Protein AF-A0A842TGL6-F1 (afdb_monomer_lite)

pLDDT: mean 84.1, std 11.17, range [38.12, 94.31]

Radius of gyration: 15.85 Å; chains: 1; bounding box: 35×36×39 Å

Structure (mmCIF, N/CA/C/O backbone):
data_AF-A0A842TGL6-F1
#
_entry.id   AF-A0A842TGL6-F1
#
loop_
_atom_site.group_PDB
_atom_site.id
_atom_site.type_symbol
_atom_site.label_atom_id
_atom_site.label_alt_id
_atom_site.label_comp_id
_atom_site.label_asym_id
_atom_site.label_entity_id
_atom_site.label_seq_id
_atom_site.pdbx_PDB_ins_code
_atom_site.Cartn_x
_atom_site.Cartn_y
_atom_site.Cartn_z
_atom_site.occupancy
_atom_site.B_iso_or_equiv
_atom_site.auth_seq_id
_atom_site.auth_comp_id
_atom_site.auth_asym_id
_atom_site.auth_atom_id
_atom_site.pdbx_PDB_model_num
ATOM 1 N N . MET A 1 1 ? 8.049 -19.755 -12.951 1.00 57.28 1 MET A N 1
ATOM 2 C CA . MET A 1 1 ? 9.283 -19.523 -12.174 1.00 57.28 1 MET A CA 1
ATOM 3 C C . MET A 1 1 ? 9.452 -18.020 -12.093 1.00 57.28 1 MET A C 1
ATOM 5 O O . MET A 1 1 ? 9.321 -17.385 -13.132 1.00 57.28 1 MET A O 1
ATOM 9 N N . VAL A 1 2 ? 9.606 -17.459 -10.895 1.00 66.69 2 VAL A N 1
ATOM 10 C CA . VAL A 1 2 ? 9.743 -16.008 -10.715 1.00 66.69 2 VAL A CA 1
ATOM 11 C C . VAL A 1 2 ? 11.128 -15.586 -11.211 1.00 66.69 2 VAL A C 1
ATOM 13 O O . VAL A 1 2 ? 12.135 -16.097 -10.726 1.00 66.69 2 VAL A O 1
ATOM 16 N N . ASP A 1 3 ? 11.199 -14.687 -12.194 1.00 82.44 3 ASP A N 1
ATOM 17 C CA . ASP A 1 3 ? 12.479 -14.128 -12.643 1.00 82.44 3 ASP A CA 1
ATOM 18 C C . ASP A 1 3 ? 12.913 -12.999 -11.699 1.00 82.44 3 ASP A C 1
ATOM 20 O O . ASP A 1 3 ? 12.610 -11.826 -11.905 1.00 82.44 3 ASP A O 1
ATOM 24 N N . ILE A 1 4 ? 13.628 -13.368 -10.635 1.00 83.38 4 ILE A N 1
ATOM 25 C CA . ILE A 1 4 ? 14.117 -12.437 -9.605 1.00 83.38 4 ILE A CA 1
ATOM 26 C C . ILE A 1 4 ? 15.024 -11.346 -10.200 1.00 83.38 4 ILE A C 1
ATOM 28 O O . ILE A 1 4 ? 15.023 -10.210 -9.720 1.00 83.38 4 ILE A O 1
ATOM 32 N N . LYS A 1 5 ? 15.803 -11.664 -11.246 1.00 84.12 5 LYS A N 1
ATOM 33 C CA . LYS A 1 5 ? 16.693 -10.680 -11.883 1.00 84.12 5 LYS A CA 1
ATOM 34 C C . LYS A 1 5 ? 15.879 -9.616 -12.606 1.00 84.12 5 LYS A C 1
ATOM 36 O O . LYS A 1 5 ? 16.202 -8.436 -12.488 1.00 84.12 5 LYS A O 1
ATOM 41 N N . LYS A 1 6 ? 14.818 -10.033 -13.300 1.00 87.06 6 LYS A N 1
ATOM 42 C CA . LYS A 1 6 ? 13.857 -9.121 -13.921 1.00 87.06 6 LYS A CA 1
ATOM 43 C C . LYS A 1 6 ? 13.159 -8.247 -12.871 1.00 87.06 6 LYS A C 1
ATOM 45 O O . LYS A 1 6 ? 13.206 -7.032 -13.002 1.00 87.06 6 LYS A O 1
ATOM 50 N N . GLN A 1 7 ? 12.668 -8.832 -11.768 1.00 86.31 7 GLN A N 1
ATOM 51 C CA . GLN A 1 7 ? 12.003 -8.077 -10.683 1.00 86.31 7 GLN A CA 1
ATOM 52 C C . GLN A 1 7 ? 12.863 -6.953 -10.138 1.00 86.31 7 GLN A C 1
ATOM 54 O O . GLN A 1 7 ? 12.392 -5.836 -9.942 1.00 86.31 7 GLN A O 1
ATOM 59 N N . LYS A 1 8 ? 14.135 -7.260 -9.885 1.00 88.50 8 LYS A N 1
ATOM 60 C CA . LYS A 1 8 ? 15.071 -6.271 -9.375 1.00 88.50 8 LYS A CA 1
ATOM 61 C C . LYS A 1 8 ? 15.278 -5.135 -10.374 1.00 88.50 8 LYS A C 1
ATOM 63 O O . LYS A 1 8 ? 15.197 -3.982 -9.973 1.00 88.50 8 LYS A O 1
ATOM 68 N N . LYS A 1 9 ? 15.493 -5.464 -11.651 1.00 88.81 9 LYS A N 1
ATOM 69 C CA . LYS A 1 9 ? 15.682 -4.477 -12.720 1.00 88.81 9 LYS A CA 1
ATOM 70 C C . LYS A 1 9 ? 14.462 -3.566 -12.883 1.00 88.81 9 LYS A C 1
ATOM 72 O O . LYS A 1 9 ? 14.619 -2.360 -13.008 1.00 88.81 9 LYS A O 1
ATOM 77 N N . ASP A 1 10 ? 13.257 -4.121 -12.844 1.00 88.06 10 ASP A N 1
ATOM 78 C CA . ASP A 1 10 ? 12.035 -3.328 -12.999 1.00 88.06 10 ASP A CA 1
ATOM 79 C C . ASP A 1 10 ? 11.827 -2.384 -11.798 1.00 88.06 10 ASP A C 1
ATOM 81 O O . ASP A 1 10 ? 11.492 -1.209 -11.953 1.00 88.06 10 ASP A O 1
ATOM 85 N N . LEU A 1 11 ? 12.132 -2.853 -10.584 1.00 90.81 11 LEU A N 1
ATOM 86 C CA . LEU A 1 11 ? 12.087 -2.032 -9.372 1.00 90.81 11 LEU A CA 1
ATOM 87 C C . LEU A 1 11 ? 13.191 -0.950 -9.315 1.00 90.81 11 LEU A C 1
ATOM 89 O O . LEU A 1 11 ? 13.018 0.041 -8.606 1.00 90.81 11 LEU A O 1
ATOM 93 N N . GLU A 1 12 ? 14.288 -1.063 -10.074 1.00 90.81 12 GLU A N 1
ATOM 94 C CA . GLU A 1 12 ? 15.299 0.008 -10.186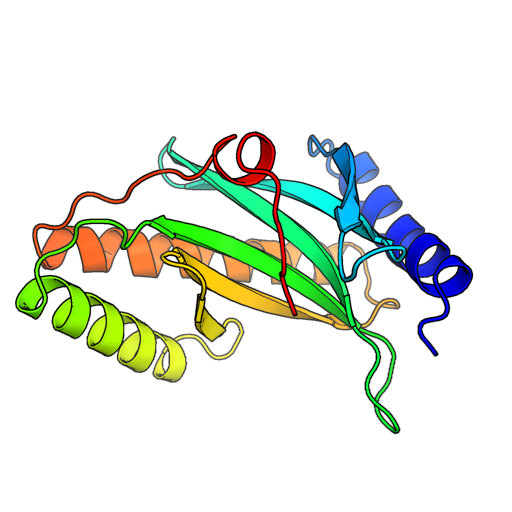 1.00 90.81 12 GLU A CA 1
ATOM 95 C C . GLU A 1 12 ? 14.718 1.291 -10.819 1.00 90.81 12 GLU A C 1
ATOM 97 O O . GLU A 1 12 ? 15.149 2.398 -10.476 1.00 90.81 12 GLU A O 1
ATOM 102 N N . ASN A 1 13 ? 13.690 1.181 -11.673 1.00 86.00 13 ASN A N 1
ATOM 103 C CA . ASN A 1 13 ? 12.971 2.348 -12.200 1.00 86.00 13 ASN A CA 1
ATOM 104 C C . ASN A 1 13 ? 12.222 3.086 -11.083 1.00 86.00 13 ASN A C 1
ATOM 106 O O . ASN A 1 13 ? 12.337 4.307 -10.956 1.00 86.00 13 ASN A O 1
ATOM 110 N N . VAL A 1 14 ? 11.523 2.339 -10.223 1.00 88.38 14 VAL A N 1
ATOM 111 C CA . VAL A 1 14 ? 10.836 2.885 -9.043 1.00 88.38 14 VAL A CA 1
ATOM 112 C C . VAL A 1 14 ? 11.841 3.533 -8.090 1.00 88.38 14 VAL A C 1
ATOM 114 O O . VAL A 1 14 ? 11.624 4.650 -7.621 1.00 88.38 14 VAL A O 1
ATOM 117 N N . GLU A 1 15 ? 12.978 2.879 -7.839 1.00 91.00 15 GLU A N 1
ATOM 118 C CA . GLU A 1 15 ? 14.066 3.449 -7.041 1.00 91.00 15 GLU A CA 1
ATOM 119 C C . GLU A 1 15 ? 14.545 4.795 -7.609 1.00 91.00 15 GLU A C 1
ATOM 121 O O . GLU A 1 15 ? 14.746 5.751 -6.856 1.00 91.00 15 GLU A O 1
ATOM 126 N N . SER A 1 16 ? 14.728 4.887 -8.928 1.00 89.94 16 SER A N 1
ATOM 127 C CA . SER A 1 16 ? 15.148 6.122 -9.597 1.00 89.94 16 SER A CA 1
ATOM 128 C C . SER A 1 16 ? 14.160 7.266 -9.356 1.00 89.94 16 SER A C 1
ATOM 130 O O . SER A 1 16 ? 14.576 8.390 -9.058 1.00 89.94 16 SER A O 1
ATOM 132 N N . ILE A 1 17 ? 12.856 6.980 -9.408 1.00 87.31 17 ILE A N 1
ATOM 133 C CA . ILE A 1 17 ? 11.804 7.962 -9.121 1.00 87.31 17 ILE A CA 1
ATOM 134 C C . ILE A 1 17 ? 11.855 8.387 -7.647 1.00 87.31 17 ILE A C 1
ATOM 136 O O . ILE A 1 17 ? 11.922 9.580 -7.351 1.00 87.31 17 ILE A O 1
ATOM 140 N N . LEU A 1 18 ? 11.939 7.433 -6.714 1.00 87.62 18 LEU A N 1
ATOM 141 C CA . LEU A 1 18 ? 12.026 7.724 -5.277 1.00 87.62 18 LEU A CA 1
ATOM 142 C C . LEU A 1 18 ? 13.250 8.583 -4.919 1.00 87.62 18 LEU A C 1
ATOM 144 O O . LEU A 1 18 ? 13.124 9.507 -4.110 1.00 87.62 18 LEU A O 1
ATOM 148 N N . LYS A 1 19 ? 14.410 8.333 -5.549 1.00 89.31 19 LYS A N 1
ATOM 149 C CA . LYS A 1 19 ? 15.620 9.164 -5.400 1.00 89.31 19 LYS A CA 1
ATOM 150 C C . LYS A 1 19 ? 15.381 10.601 -5.852 1.00 89.31 19 LYS A C 1
ATOM 152 O O . LYS A 1 19 ? 15.746 11.526 -5.129 1.00 89.31 19 LYS A O 1
ATOM 157 N N . LYS A 1 20 ? 14.768 10.799 -7.024 1.00 86.81 20 LYS A N 1
ATOM 158 C CA . LYS A 1 20 ? 14.467 12.137 -7.565 1.00 86.81 20 LYS A CA 1
ATOM 159 C C . LYS A 1 20 ? 13.508 12.917 -6.665 1.00 86.81 20 LYS A C 1
ATOM 161 O O . LYS A 1 20 ? 13.680 14.119 -6.497 1.00 86.81 20 LYS A O 1
ATOM 166 N N . SER A 1 21 ? 12.550 12.230 -6.047 1.00 82.06 21 SER A N 1
ATOM 167 C CA . SER A 1 21 ? 11.580 12.822 -5.119 1.00 82.06 21 SER A CA 1
ATOM 168 C C . SER A 1 21 ? 12.098 12.979 -3.682 1.00 82.06 21 SER A C 1
ATOM 170 O O . SER A 1 21 ? 11.336 13.389 -2.811 1.00 82.06 21 SER A O 1
ATOM 172 N N . ASN A 1 22 ? 13.369 12.653 -3.407 1.00 84.44 22 ASN A N 1
ATOM 173 C CA . ASN A 1 22 ? 13.974 12.691 -2.069 1.00 84.44 22 ASN A CA 1
ATOM 174 C C . ASN A 1 22 ? 13.205 11.861 -1.012 1.00 84.44 22 ASN A C 1
ATOM 176 O O . ASN A 1 22 ? 13.195 12.184 0.179 1.00 84.44 22 ASN A O 1
ATOM 180 N N . ASN A 1 23 ? 12.549 10.782 -1.445 1.00 82.88 23 ASN A N 1
ATOM 181 C CA . ASN A 1 23 ? 11.837 9.873 -0.556 1.00 82.88 23 ASN A CA 1
ATOM 182 C C . ASN A 1 23 ? 12.811 8.879 0.082 1.00 82.88 23 ASN A C 1
ATOM 184 O O . ASN A 1 23 ? 13.690 8.327 -0.578 1.00 82.88 23 ASN A O 1
ATOM 188 N N . LYS A 1 24 ? 12.641 8.611 1.381 1.00 88.06 24 LYS A N 1
ATOM 189 C CA . LYS A 1 24 ? 13.429 7.591 2.084 1.00 88.06 24 LYS A CA 1
ATOM 190 C C . LYS A 1 24 ? 12.894 6.205 1.752 1.00 88.06 24 LYS A C 1
ATOM 192 O O . LYS A 1 24 ? 11.719 5.939 1.976 1.00 88.06 24 LYS A O 1
ATOM 197 N N . TYR A 1 25 ? 13.771 5.305 1.328 1.00 90.50 25 TYR A N 1
ATOM 198 C CA . TYR A 1 25 ? 13.408 3.923 1.030 1.00 90.50 25 TYR A CA 1
ATOM 199 C C . TYR A 1 25 ? 14.509 2.944 1.455 1.0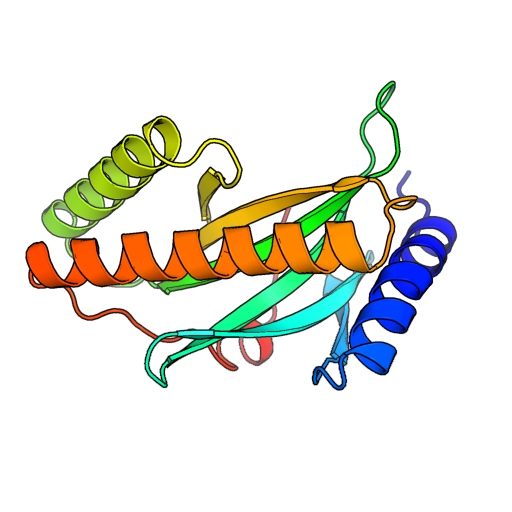0 90.50 25 TYR A C 1
ATOM 201 O O . TYR A 1 25 ? 15.643 3.344 1.714 1.00 90.50 25 TYR A O 1
ATOM 209 N N . ASN A 1 26 ? 14.166 1.659 1.544 1.00 90.25 26 ASN A N 1
ATOM 210 C CA . ASN A 1 26 ? 15.101 0.562 1.784 1.00 90.25 26 ASN A CA 1
ATOM 211 C C . ASN A 1 26 ? 14.764 -0.623 0.883 1.00 90.25 26 ASN A C 1
ATOM 213 O O . ASN A 1 26 ? 13.595 -0.971 0.733 1.00 90.25 26 ASN A O 1
ATOM 217 N N . TRP A 1 27 ? 15.785 -1.284 0.348 1.00 91.31 27 TRP A N 1
ATOM 218 C CA . TRP A 1 27 ? 15.620 -2.582 -0.297 1.00 91.31 27 TRP A CA 1
ATOM 219 C C . TRP A 1 27 ? 15.556 -3.693 0.747 1.00 91.31 27 TRP A C 1
ATOM 221 O O . TRP A 1 27 ? 16.370 -3.723 1.671 1.00 91.31 27 TRP A O 1
ATOM 231 N N . ILE A 1 28 ? 14.612 -4.620 0.584 1.00 88.19 28 ILE A N 1
ATOM 232 C CA . ILE A 1 28 ? 14.501 -5.826 1.410 1.00 88.19 28 ILE A CA 1
ATOM 233 C C . ILE A 1 28 ? 14.238 -7.030 0.507 1.00 88.19 28 ILE A C 1
ATOM 235 O O . ILE A 1 28 ? 13.454 -6.951 -0.432 1.00 88.19 28 ILE A O 1
ATOM 239 N N . ASP A 1 29 ? 14.852 -8.166 0.826 1.00 87.12 29 ASP A N 1
ATOM 240 C CA . ASP A 1 29 ? 14.502 -9.452 0.224 1.00 87.12 29 ASP A CA 1
ATOM 241 C C . ASP A 1 29 ? 13.450 -10.155 1.094 1.00 87.12 29 ASP A C 1
ATOM 243 O O . ASP A 1 29 ? 13.773 -10.725 2.144 1.00 87.12 29 ASP A O 1
ATOM 247 N N . LEU A 1 30 ? 12.185 -10.118 0.671 1.00 81.75 30 LEU A N 1
ATOM 248 C CA . LEU A 1 30 ? 11.086 -10.761 1.387 1.00 81.75 30 LEU A CA 1
ATOM 249 C C . LEU A 1 30 ? 11.080 -12.271 1.156 1.00 81.75 30 LEU A C 1
ATOM 251 O O . LEU A 1 30 ? 11.066 -12.698 0.001 1.00 81.75 30 LEU A O 1
ATOM 255 N N . PRO A 1 31 ? 11.016 -13.098 2.213 1.00 78.88 31 PRO A N 1
ATOM 256 C CA . PRO A 1 31 ? 10.881 -14.537 2.057 1.00 78.88 31 PRO A CA 1
ATOM 257 C C . PRO A 1 31 ? 9.486 -14.890 1.520 1.00 78.88 31 PRO A C 1
ATOM 259 O O . PRO A 1 31 ? 8.471 -14.564 2.135 1.00 78.88 31 PRO A O 1
ATOM 262 N N . ILE A 1 32 ? 9.443 -15.591 0.387 1.00 75.19 32 ILE A N 1
ATOM 263 C CA . ILE A 1 32 ? 8.206 -16.107 -0.236 1.00 75.19 32 ILE A CA 1
ATOM 264 C C . ILE A 1 32 ? 8.108 -17.635 -0.196 1.00 75.19 32 ILE A C 1
ATOM 266 O O . ILE A 1 32 ? 7.112 -18.216 -0.609 1.00 75.19 32 ILE A O 1
ATOM 270 N N . GLY A 1 33 ? 9.116 -18.298 0.365 1.00 71.81 33 GLY A N 1
ATOM 271 C CA . GLY A 1 33 ? 9.134 -19.737 0.582 1.00 71.81 33 GLY A CA 1
ATOM 272 C C . GLY A 1 33 ? 10.317 -20.142 1.453 1.00 71.81 33 GLY A C 1
ATOM 273 O O . GLY A 1 33 ? 11.067 -19.295 1.937 1.00 71.81 33 GLY A O 1
ATOM 274 N N . LYS A 1 34 ? 10.519 -21.454 1.635 1.00 74.44 34 LYS A N 1
ATOM 275 C CA . LYS A 1 34 ? 11.612 -21.981 2.474 1.00 74.44 34 LYS A CA 1
ATOM 276 C C . LYS A 1 34 ? 13.001 -21.518 2.013 1.00 74.44 34 LYS A C 1
ATOM 278 O O . LYS A 1 34 ? 13.850 -21.274 2.859 1.00 74.44 34 LYS A O 1
ATOM 283 N N . ASN A 1 35 ? 13.205 -21.370 0.701 1.00 77.62 35 ASN A N 1
ATOM 284 C CA . ASN A 1 35 ? 14.496 -21.026 0.092 1.00 77.62 35 ASN A CA 1
ATOM 285 C C . ASN A 1 35 ? 14.390 -19.923 -0.976 1.00 77.62 35 ASN A C 1
ATOM 287 O O . ASN A 1 35 ? 15.320 -19.737 -1.755 1.00 77.62 35 ASN A O 1
ATOM 291 N N . GLU A 1 36 ? 13.264 -19.213 -1.047 1.00 78.06 36 GLU A N 1
ATOM 292 C CA . GLU A 1 36 ? 13.010 -18.224 -2.096 1.00 78.06 36 GLU A CA 1
ATOM 293 C C . GLU A 1 36 ? 12.714 -16.861 -1.477 1.00 78.06 36 GLU A C 1
ATOM 295 O O . GLU A 1 36 ? 11.981 -16.756 -0.486 1.00 78.06 36 GLU A O 1
ATOM 300 N N . LYS A 1 37 ? 13.307 -15.817 -2.059 1.00 83.12 37 LYS A N 1
ATOM 301 C CA . LYS A 1 37 ? 13.080 -14.433 -1.660 1.00 83.12 37 LYS A CA 1
ATOM 302 C C . LYS A 1 37 ? 12.775 -13.578 -2.882 1.00 83.12 37 LYS A C 1
ATOM 304 O O . LYS A 1 37 ? 13.398 -13.773 -3.922 1.00 83.12 37 LYS A O 1
ATOM 309 N N . LYS A 1 38 ? 11.862 -12.620 -2.726 1.00 84.62 38 LYS A N 1
ATOM 310 C CA . LYS A 1 38 ? 11.575 -11.588 -3.727 1.00 84.62 38 LYS A CA 1
ATOM 311 C C . LYS A 1 38 ? 12.132 -10.236 -3.275 1.00 84.62 38 LYS A C 1
ATOM 313 O O . LYS A 1 38 ? 11.943 -9.884 -2.107 1.00 84.62 38 LYS A O 1
ATOM 318 N N . PRO A 1 39 ? 12.787 -9.474 -4.159 1.00 90.06 39 PRO A N 1
ATOM 319 C CA . PRO A 1 39 ? 13.214 -8.124 -3.842 1.00 90.06 39 PRO A CA 1
ATOM 320 C C . PRO A 1 39 ? 11.990 -7.203 -3.765 1.00 90.06 39 PRO A C 1
ATOM 322 O O . PRO A 1 39 ? 11.087 -7.280 -4.599 1.00 90.06 39 PRO A O 1
ATOM 325 N N . VAL A 1 40 ? 11.962 -6.330 -2.764 1.00 91.69 40 VAL A N 1
ATOM 326 C CA . VAL A 1 40 ? 10.969 -5.259 -2.623 1.00 91.69 40 VAL A CA 1
ATOM 327 C C . VAL A 1 40 ? 11.636 -3.966 -2.182 1.00 91.69 40 VAL A C 1
ATOM 329 O O . VAL A 1 40 ? 12.710 -3.976 -1.572 1.00 91.69 40 VAL A O 1
ATOM 332 N N . ILE A 1 41 ? 10.948 -2.856 -2.421 1.00 91.69 41 ILE A N 1
ATOM 333 C CA . ILE A 1 41 ? 11.297 -1.551 -1.867 1.00 91.69 41 ILE A CA 1
ATOM 334 C C . ILE A 1 41 ? 10.311 -1.236 -0.744 1.00 91.69 41 ILE A C 1
ATOM 336 O O . ILE A 1 41 ? 9.103 -1.298 -0.943 1.00 91.69 41 ILE A O 1
ATOM 340 N N . ILE A 1 42 ? 10.811 -0.877 0.436 1.00 90.12 42 ILE A N 1
ATOM 341 C CA . ILE A 1 42 ? 9.992 -0.327 1.518 1.00 90.12 42 ILE A CA 1
ATOM 342 C C . ILE A 1 42 ? 10.214 1.176 1.592 1.00 90.12 42 ILE A C 1
ATOM 344 O O . ILE A 1 42 ? 11.338 1.632 1.797 1.00 90.12 42 ILE A O 1
ATOM 348 N N . THR A 1 43 ? 9.130 1.931 1.482 1.00 90.25 43 THR A N 1
ATOM 349 C CA . THR A 1 43 ? 9.069 3.378 1.700 1.00 90.25 43 THR A CA 1
ATOM 350 C C . THR A 1 43 ? 7.980 3.684 2.733 1.00 90.25 43 THR A C 1
ATOM 352 O O . THR A 1 43 ? 7.515 2.794 3.449 1.00 90.25 43 THR A O 1
ATOM 355 N N . SER A 1 44 ? 7.601 4.946 2.872 1.00 89.06 44 SER A N 1
ATOM 356 C CA . SER A 1 44 ? 6.519 5.360 3.755 1.00 89.06 44 SER A CA 1
ATOM 357 C C . SER A 1 44 ? 5.737 6.523 3.174 1.00 89.06 44 SER A C 1
ATOM 359 O O . SER A 1 44 ? 6.340 7.414 2.579 1.00 89.06 44 SER A O 1
ATOM 361 N N . CYS A 1 45 ? 4.436 6.571 3.442 1.00 88.00 45 CYS A N 1
ATOM 362 C CA . CYS A 1 45 ? 3.615 7.760 3.222 1.00 88.00 45 CYS A CA 1
ATOM 363 C C . CYS A 1 45 ? 3.228 8.388 4.569 1.00 88.00 45 CYS A C 1
ATOM 365 O O . CYS A 1 45 ? 3.233 7.721 5.611 1.00 88.00 45 CYS A O 1
ATOM 367 N N . THR A 1 46 ? 2.923 9.688 4.570 1.00 87.38 46 THR A N 1
ATOM 368 C CA . THR A 1 46 ? 2.567 10.420 5.794 1.00 87.38 46 THR A CA 1
ATOM 369 C C . THR A 1 46 ? 1.222 11.111 5.638 1.00 87.38 46 THR A C 1
ATOM 371 O O . THR A 1 46 ? 1.042 11.923 4.742 1.00 87.38 46 THR A O 1
ATOM 374 N N . TYR A 1 47 ? 0.301 10.872 6.571 1.00 88.56 47 TYR A N 1
ATOM 375 C CA . TYR A 1 47 ? -0.991 11.555 6.620 1.00 88.56 47 TYR A CA 1
ATOM 376 C C . TYR A 1 47 ? -1.252 12.128 8.017 1.00 88.56 47 TYR A C 1
ATOM 378 O O . TYR A 1 47 ? -1.230 11.404 9.011 1.00 88.56 47 TYR A O 1
ATOM 386 N N . LYS A 1 48 ? -1.479 13.448 8.123 1.00 87.56 48 LYS A N 1
ATOM 387 C CA . LYS A 1 48 ? -1.703 14.168 9.401 1.00 87.56 48 LYS A CA 1
ATOM 388 C C . LYS A 1 48 ? -0.718 13.741 10.515 1.00 87.56 48 LYS A C 1
ATOM 390 O O . LYS A 1 48 ? -1.132 13.451 11.636 1.00 87.56 48 LYS A O 1
ATOM 395 N N . LYS A 1 49 ? 0.588 13.702 10.198 1.00 86.12 49 LYS A N 1
ATOM 396 C CA . LYS A 1 49 ? 1.709 13.273 11.074 1.00 86.12 49 LYS A CA 1
ATOM 397 C C . LYS A 1 49 ? 1.771 11.774 11.419 1.00 86.12 49 LYS A C 1
ATOM 399 O O . LYS A 1 49 ? 2.656 11.375 12.169 1.00 86.12 49 LYS A O 1
ATOM 404 N N . ARG A 1 50 ? 0.873 10.941 10.886 1.00 87.31 50 ARG A N 1
ATOM 405 C CA . ARG A 1 50 ? 0.943 9.476 10.992 1.00 87.31 50 ARG A CA 1
ATOM 406 C C . ARG A 1 50 ? 1.733 8.930 9.813 1.00 87.31 50 ARG A C 1
ATOM 408 O O . ARG A 1 50 ? 1.511 9.368 8.689 1.00 87.31 50 ARG A O 1
ATOM 415 N N . VAL A 1 51 ? 2.642 8.001 10.081 1.00 88.94 51 VAL A N 1
ATOM 416 C CA . VAL A 1 51 ? 3.513 7.392 9.071 1.00 88.94 51 VAL A CA 1
ATOM 417 C C . VAL A 1 51 ? 3.071 5.950 8.849 1.00 88.94 51 VAL A C 1
ATOM 419 O O . VAL A 1 51 ? 2.864 5.212 9.814 1.00 88.94 51 VAL A O 1
ATOM 422 N N . TYR A 1 52 ? 2.943 5.557 7.588 1.00 90.19 52 TYR A N 1
ATOM 423 C CA . TYR A 1 52 ? 2.502 4.225 7.181 1.00 90.19 52 TYR A CA 1
ATOM 424 C C . TYR A 1 52 ? 3.565 3.580 6.302 1.00 90.19 52 TYR A C 1
ATOM 426 O O . TYR A 1 52 ? 4.139 4.249 5.440 1.00 90.19 52 TYR A O 1
ATOM 434 N N . ASP A 1 53 ? 3.852 2.301 6.538 1.00 89.94 53 ASP A N 1
ATOM 435 C CA . ASP A 1 53 ? 4.800 1.554 5.714 1.00 89.94 53 ASP A CA 1
ATOM 436 C C . ASP A 1 53 ? 4.162 1.188 4.367 1.00 89.94 53 ASP A C 1
ATOM 438 O O . ASP A 1 53 ? 3.049 0.658 4.306 1.00 89.94 53 ASP A O 1
ATOM 442 N N . VAL A 1 54 ? 4.909 1.440 3.291 1.00 91.00 54 VAL A N 1
ATOM 443 C CA . VAL A 1 54 ? 4.530 1.094 1.920 1.00 91.00 54 VAL A CA 1
ATOM 444 C C . VAL A 1 54 ? 5.533 0.087 1.378 1.00 91.00 54 VAL A C 1
ATOM 446 O O . VAL A 1 54 ? 6.732 0.367 1.343 1.00 91.00 54 VAL A O 1
ATOM 449 N N . ILE A 1 55 ? 5.055 -1.078 0.948 1.00 91.69 55 ILE A N 1
ATOM 450 C CA . ILE A 1 55 ? 5.856 -2.088 0.252 1.00 91.69 55 ILE A CA 1
ATOM 451 C C . ILE A 1 55 ? 5.573 -1.983 -1.242 1.00 91.69 55 ILE A C 1
ATOM 453 O O . ILE A 1 55 ? 4.426 -2.108 -1.656 1.00 91.69 55 ILE A O 1
ATOM 457 N N . ILE A 1 56 ? 6.619 -1.828 -2.046 1.00 92.06 56 ILE A N 1
ATOM 458 C CA . ILE A 1 56 ? 6.549 -1.838 -3.504 1.00 92.06 56 ILE A CA 1
ATOM 459 C C . ILE A 1 56 ? 7.191 -3.122 -4.016 1.00 92.06 56 ILE A C 1
ATOM 461 O O . ILE A 1 56 ? 8.345 -3.424 -3.700 1.00 92.06 56 ILE A O 1
ATOM 465 N N . SER A 1 57 ? 6.438 -3.892 -4.794 1.00 91.75 57 SER A N 1
ATOM 466 C CA . SER A 1 57 ? 6.869 -5.189 -5.319 1.00 91.75 57 SER A CA 1
ATOM 467 C C . SER A 1 57 ? 6.488 -5.349 -6.783 1.00 91.75 57 SER A C 1
ATOM 469 O O . SER A 1 57 ? 5.450 -4.849 -7.204 1.00 91.75 57 SER A O 1
ATOM 471 N N . ALA A 1 58 ? 7.304 -6.079 -7.540 1.00 89.19 58 ALA A N 1
ATOM 472 C CA . ALA A 1 58 ? 6.966 -6.464 -8.901 1.00 89.19 58 ALA A CA 1
ATOM 473 C C . ALA A 1 58 ? 5.899 -7.566 -8.909 1.00 89.19 58 ALA A C 1
ATOM 475 O O . ALA A 1 58 ? 6.035 -8.575 -8.208 1.00 89.19 58 ALA A O 1
ATOM 476 N N . GLN A 1 59 ? 4.868 -7.386 -9.727 1.00 84.44 59 GLN A N 1
ATOM 477 C CA . GLN A 1 59 ? 3.835 -8.369 -10.002 1.00 84.44 59 GLN A CA 1
ATOM 478 C C . GLN A 1 59 ? 3.833 -8.729 -11.486 1.00 84.44 59 GLN A C 1
ATOM 480 O O . GLN A 1 59 ? 3.790 -7.864 -12.357 1.00 84.44 59 GLN A O 1
ATOM 485 N N . TYR A 1 60 ? 3.855 -10.033 -11.762 1.00 79.44 60 TYR A N 1
ATOM 486 C CA . TY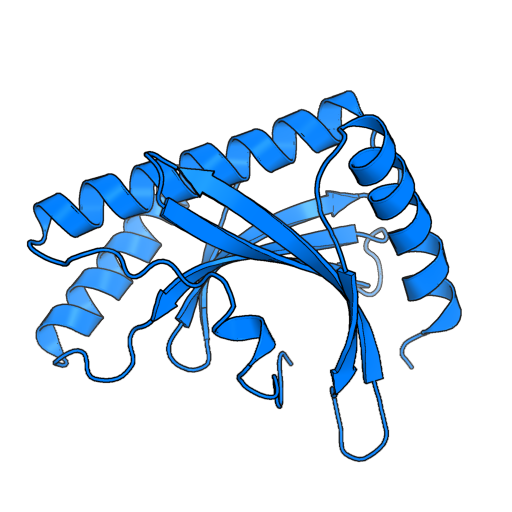R A 1 60 ? 3.855 -10.571 -13.117 1.00 79.44 60 TYR A CA 1
ATOM 487 C C . TYR A 1 60 ? 2.698 -11.540 -13.281 1.00 79.44 60 TYR A C 1
ATOM 489 O O . TYR A 1 60 ? 2.639 -12.574 -12.609 1.00 79.44 60 TYR A O 1
ATOM 497 N N . TRP A 1 61 ? 1.802 -11.215 -14.202 1.00 69.12 61 TRP A N 1
ATOM 498 C CA . TRP A 1 61 ? 0.619 -12.007 -14.496 1.00 69.12 61 TRP A CA 1
ATOM 499 C C . TRP A 1 61 ? 0.728 -12.523 -15.925 1.00 69.12 61 TRP A C 1
ATOM 501 O O . TRP A 1 61 ? 1.142 -11.816 -16.840 1.00 69.12 61 TRP A O 1
ATOM 511 N N . LYS A 1 62 ? 0.403 -13.800 -16.140 1.00 66.25 62 LYS A N 1
ATOM 512 C CA . LYS A 1 62 ? 0.544 -14.402 -17.467 1.00 66.25 62 LYS A CA 1
ATOM 513 C C . LYS A 1 62 ? -0.437 -13.740 -18.442 1.00 66.25 62 LYS A C 1
ATOM 515 O O . LYS A 1 62 ? -1.641 -13.912 -18.293 1.00 66.25 62 LYS A O 1
ATOM 520 N N . GLY A 1 63 ? 0.093 -13.076 -19.470 1.00 61.22 63 GLY A N 1
ATOM 521 C CA . GLY A 1 63 ? -0.711 -12.421 -20.509 1.00 61.22 63 GLY A CA 1
ATOM 522 C C . GLY A 1 63 ? -1.147 -10.994 -20.172 1.00 61.22 63 GLY A C 1
ATOM 523 O O . GLY A 1 63 ? -1.967 -10.445 -20.897 1.00 61.22 63 GLY A O 1
ATOM 524 N N . VAL A 1 64 ? -0.604 -10.413 -19.103 1.00 66.12 64 VAL A N 1
ATOM 525 C CA . VAL A 1 64 ? -0.725 -8.992 -18.764 1.00 66.12 64 VAL A CA 1
ATOM 526 C C . VAL A 1 64 ? 0.690 -8.411 -18.757 1.00 66.12 64 VAL A C 1
ATOM 528 O O . VAL A 1 64 ? 1.652 -9.161 -18.559 1.00 66.12 64 VAL A O 1
ATOM 531 N N . ASP A 1 65 ? 0.816 -7.108 -18.999 1.00 72.06 65 ASP A N 1
ATOM 532 C CA . ASP A 1 65 ? 2.087 -6.393 -18.867 1.00 72.06 65 ASP A CA 1
ATOM 533 C C . ASP A 1 65 ? 2.675 -6.538 -17.451 1.00 72.06 65 ASP A C 1
ATOM 535 O O . ASP A 1 65 ? 2.057 -7.113 -16.553 1.00 72.06 65 ASP A O 1
ATOM 539 N N . ASP A 1 66 ? 3.903 -6.070 -17.250 1.00 84.62 66 ASP A N 1
ATOM 540 C CA . ASP A 1 66 ? 4.579 -6.114 -15.955 1.00 84.62 66 ASP A CA 1
ATOM 541 C C . ASP A 1 66 ? 4.181 -4.900 -15.096 1.00 84.62 66 ASP A C 1
ATOM 543 O O . ASP A 1 66 ? 4.273 -3.760 -15.558 1.00 84.62 66 ASP A O 1
ATOM 547 N N . TRP A 1 67 ? 3.783 -5.125 -13.837 1.00 89.00 67 TRP A N 1
ATOM 548 C CA . TRP A 1 67 ? 3.285 -4.060 -12.953 1.00 89.00 67 TRP A CA 1
ATOM 549 C C . TRP A 1 67 ? 4.096 -3.962 -11.662 1.00 89.00 67 TRP A C 1
ATOM 551 O O . TRP A 1 67 ? 4.515 -4.966 -11.077 1.00 89.00 67 TRP A O 1
ATOM 561 N N . ALA A 1 68 ? 4.275 -2.741 -11.174 1.00 89.00 68 ALA A N 1
ATOM 562 C CA . ALA A 1 68 ? 4.611 -2.471 -9.791 1.00 89.00 68 ALA A CA 1
ATOM 563 C C . ALA A 1 68 ? 3.322 -2.407 -8.964 1.00 89.00 68 ALA A C 1
ATOM 565 O O . ALA A 1 68 ? 2.378 -1.710 -9.314 1.00 89.00 68 ALA A O 1
ATOM 566 N N . CYS A 1 69 ? 3.312 -3.097 -7.831 1.00 90.88 69 CYS A N 1
ATOM 567 C CA . CYS A 1 69 ? 2.241 -3.023 -6.848 1.00 90.88 69 CYS A CA 1
ATOM 568 C C . CYS A 1 69 ? 2.758 -2.347 -5.586 1.00 90.88 69 CYS A C 1
ATOM 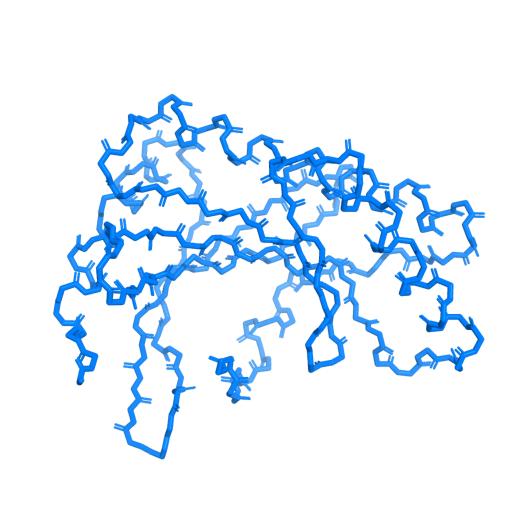570 O O . CYS A 1 69 ? 3.721 -2.832 -4.974 1.00 90.88 69 CYS A O 1
ATOM 572 N N . MET A 1 70 ? 2.106 -1.259 -5.188 1.00 91.88 70 MET A N 1
ATOM 573 C CA . MET A 1 70 ? 2.337 -0.572 -3.925 1.00 91.88 70 MET A CA 1
ATOM 574 C C . MET A 1 70 ? 1.278 -0.994 -2.916 1.00 91.88 70 MET A C 1
ATOM 576 O O . MET A 1 70 ? 0.098 -0.756 -3.134 1.00 91.88 70 MET A O 1
ATOM 580 N N . ARG A 1 71 ? 1.691 -1.560 -1.782 1.00 92.44 71 ARG A N 1
ATOM 581 C CA . ARG A 1 71 ? 0.813 -1.879 -0.650 1.00 92.44 71 ARG A CA 1
ATOM 582 C C . ARG A 1 71 ? 1.147 -0.998 0.537 1.00 92.44 71 ARG A C 1
ATOM 584 O O . ARG A 1 71 ? 2.233 -1.123 1.101 1.00 92.44 71 ARG A O 1
ATOM 591 N N . CYS A 1 72 ? 0.220 -0.139 0.936 1.00 92.81 72 CYS A N 1
ATOM 592 C CA . CYS A 1 72 ? 0.322 0.668 2.144 1.00 92.81 72 CYS A CA 1
ATOM 593 C C . CYS A 1 72 ? -0.468 0.019 3.274 1.00 92.81 72 CYS A C 1
ATOM 595 O O . CYS A 1 72 ? -1.683 -0.139 3.183 1.00 92.81 72 CYS A O 1
ATOM 597 N N . TYR A 1 73 ? 0.218 -0.351 4.349 1.00 91.62 73 TYR A N 1
ATOM 598 C CA . TYR A 1 73 ? -0.402 -0.983 5.508 1.00 91.62 73 TYR A CA 1
ATOM 599 C C . TYR A 1 73 ? -0.953 0.102 6.426 1.00 91.62 73 TYR A C 1
ATOM 601 O O . TYR A 1 73 ? -0.188 0.896 6.969 1.00 91.62 73 TYR A O 1
ATOM 609 N N . VAL A 1 74 ? -2.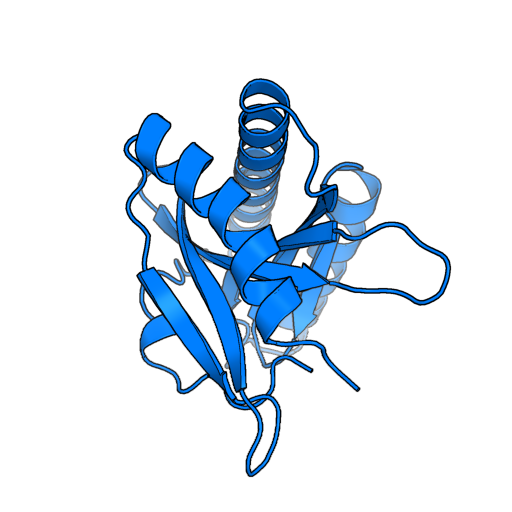270 0.149 6.612 1.00 91.75 74 VAL A N 1
ATOM 610 C CA . VAL A 1 74 ? -2.939 1.289 7.264 1.00 91.75 74 VAL A CA 1
ATOM 611 C C . VAL A 1 74 ? -3.482 0.991 8.648 1.00 91.75 74 VAL A C 1
ATOM 613 O O . VAL A 1 74 ? -3.719 1.920 9.421 1.00 91.75 74 VAL A O 1
ATOM 616 N N . PHE A 1 75 ? -3.693 -0.283 8.969 1.00 90.75 75 PHE A N 1
ATOM 617 C CA . PHE A 1 75 ? -4.281 -0.659 10.244 1.00 90.75 75 PHE A CA 1
ATOM 618 C C . PHE A 1 75 ? -3.988 -2.111 10.598 1.00 90.75 75 PHE A C 1
ATOM 620 O O . PHE A 1 75 ? -4.023 -2.981 9.735 1.00 90.75 75 PHE A O 1
ATOM 627 N N . ASN A 1 76 ? -3.728 -2.371 11.875 1.00 88.75 76 ASN A N 1
ATOM 628 C CA . ASN A 1 76 ? -3.494 -3.704 12.410 1.00 88.75 76 ASN A CA 1
ATOM 629 C C . ASN A 1 76 ? -4.761 -4.169 13.143 1.00 88.75 76 ASN A C 1
ATOM 631 O O . ASN A 1 76 ? -5.155 -3.586 14.150 1.00 88.75 76 ASN A O 1
ATOM 635 N N . THR A 1 77 ? -5.411 -5.203 12.622 1.00 88.50 77 THR A N 1
ATOM 636 C CA . THR A 1 77 ? -6.645 -5.780 13.165 1.00 88.50 77 THR A CA 1
ATOM 637 C C . THR A 1 77 ? -6.384 -6.778 14.290 1.00 88.50 77 THR A C 1
ATOM 639 O O . THR A 1 77 ? -7.334 -7.312 14.864 1.00 88.50 77 THR A O 1
ATOM 642 N N . LYS A 1 78 ? -5.117 -7.048 14.630 1.00 85.38 78 LYS A N 1
ATOM 643 C CA . LYS A 1 78 ? -4.754 -7.972 15.703 1.00 85.38 78 LYS A CA 1
ATOM 644 C C . LYS A 1 78 ? -5.345 -7.482 17.024 1.00 85.38 78 LYS A C 1
ATOM 646 O O . LYS A 1 78 ? -5.020 -6.394 17.494 1.00 85.38 78 LYS A O 1
ATOM 651 N N . ASN A 1 79 ? -6.144 -8.338 17.654 1.00 85.19 79 ASN A N 1
ATOM 652 C CA . ASN A 1 79 ? -6.870 -8.087 18.905 1.00 85.19 79 ASN A CA 1
ATOM 653 C C . ASN A 1 79 ? -8.103 -7.172 18.794 1.00 85.19 79 ASN A C 1
ATOM 655 O O . ASN A 1 79 ? -8.609 -6.736 19.829 1.00 85.19 79 ASN A O 1
ATOM 659 N N . LEU A 1 80 ? -8.607 -6.882 17.590 1.00 89.38 80 LEU A N 1
ATOM 660 C CA . LEU A 1 80 ? -9.939 -6.292 17.491 1.00 89.38 80 LEU A CA 1
ATOM 661 C C . LEU A 1 80 ? -11.010 -7.307 17.923 1.00 89.38 80 LEU A C 1
ATOM 663 O O . LEU A 1 80 ? -10.947 -8.461 17.499 1.00 89.38 80 LEU A O 1
ATOM 667 N N . PRO A 1 81 ? -12.010 -6.884 18.715 1.00 91.38 81 PRO A N 1
ATOM 668 C CA . PRO A 1 81 ? -13.244 -7.642 18.895 1.00 91.38 81 PRO A CA 1
ATOM 669 C C . PRO A 1 81 ? -13.951 -7.910 17.556 1.00 91.38 81 PRO A C 1
ATOM 671 O O . PRO A 1 81 ? -13.879 -7.084 16.642 1.00 91.38 81 PRO A O 1
ATOM 674 N N . ASP A 1 82 ? -14.662 -9.035 17.450 1.00 91.81 82 ASP A N 1
ATOM 675 C CA . ASP A 1 82 ? -15.298 -9.483 16.200 1.00 91.81 82 ASP A CA 1
ATOM 676 C C . ASP A 1 82 ? -16.286 -8.457 15.618 1.00 91.81 82 ASP A C 1
ATOM 678 O O . ASP A 1 82 ? -16.333 -8.255 14.404 1.00 91.81 82 ASP A O 1
ATOM 682 N N . ASP A 1 83 ? -17.050 -7.765 16.467 1.00 91.62 83 ASP A N 1
ATOM 683 C CA . ASP A 1 83 ? -17.988 -6.717 16.048 1.00 91.62 83 ASP A CA 1
ATOM 684 C C . ASP A 1 83 ? -17.255 -5.540 15.387 1.00 91.62 83 ASP A C 1
ATOM 686 O O . ASP A 1 83 ? -17.639 -5.088 14.307 1.00 91.62 83 ASP A O 1
ATOM 690 N N . LYS A 1 84 ? -16.135 -5.107 15.975 1.00 91.69 84 LYS A N 1
ATOM 691 C CA . LYS A 1 84 ? -15.287 -4.046 15.415 1.00 91.69 84 LYS A CA 1
ATOM 692 C C . LYS A 1 84 ? -14.563 -4.485 14.156 1.00 91.69 84 LYS A C 1
ATOM 694 O O . LYS A 1 84 ? -14.396 -3.684 13.239 1.00 91.69 84 LYS A O 1
ATOM 699 N N . LEU A 1 85 ? -14.158 -5.747 14.083 1.00 91.38 85 LEU A N 1
ATOM 700 C CA . LEU A 1 85 ? -13.545 -6.302 12.888 1.00 91.38 85 LEU A CA 1
ATOM 701 C C . LEU A 1 85 ? -14.529 -6.288 11.703 1.00 91.38 85 LEU A C 1
ATOM 703 O O . LEU A 1 85 ? -14.153 -5.888 10.601 1.00 91.38 85 LEU A O 1
ATOM 707 N N . ILE A 1 86 ? -15.799 -6.645 11.930 1.00 93.50 86 ILE A N 1
ATOM 708 C CA . ILE A 1 86 ? -16.862 -6.562 10.913 1.00 93.50 86 ILE A CA 1
ATOM 709 C C . ILE A 1 86 ? -17.060 -5.120 10.428 1.00 93.50 86 ILE A C 1
ATOM 711 O O . ILE A 1 86 ? -17.206 -4.900 9.222 1.00 93.50 86 ILE A O 1
ATOM 715 N N . ASP A 1 87 ? -17.037 -4.136 11.330 1.00 93.81 87 ASP A N 1
ATOM 716 C CA . ASP A 1 87 ? -17.148 -2.721 10.956 1.00 93.81 87 ASP A CA 1
ATOM 717 C C . ASP A 1 87 ? -15.981 -2.275 10.058 1.00 93.81 87 ASP A C 1
ATOM 719 O O . ASP A 1 87 ? -16.200 -1.605 9.047 1.00 93.81 87 ASP A O 1
ATOM 723 N N . VAL A 1 88 ? -14.753 -2.715 10.359 1.00 93.31 88 VAL A N 1
ATOM 724 C CA . VAL A 1 88 ? -13.572 -2.453 9.517 1.00 93.31 88 VAL A CA 1
ATOM 725 C C . VAL A 1 88 ? -13.708 -3.112 8.139 1.00 93.31 88 VAL A C 1
ATOM 727 O O . VAL A 1 88 ? -13.426 -2.466 7.128 1.00 93.31 88 VAL A O 1
ATOM 730 N N . TYR A 1 89 ? -14.187 -4.359 8.062 1.00 92.75 89 TYR A N 1
ATOM 731 C CA . TYR A 1 89 ? -14.443 -5.032 6.780 1.00 92.75 89 TYR A CA 1
ATOM 732 C C . TYR A 1 89 ? -15.465 -4.272 5.928 1.00 92.75 89 TYR A C 1
ATOM 734 O O . TYR A 1 89 ? -15.239 -4.036 4.740 1.00 92.75 89 TYR A O 1
ATOM 742 N N . ARG A 1 90 ? -16.582 -3.851 6.532 1.00 94.19 90 ARG A N 1
ATOM 743 C CA . ARG A 1 90 ? -17.619 -3.064 5.849 1.00 94.19 90 ARG A CA 1
ATOM 744 C C . ARG A 1 90 ? -17.082 -1.726 5.360 1.00 94.19 90 ARG A C 1
ATOM 746 O O . ARG A 1 90 ? -17.410 -1.319 4.248 1.00 94.19 90 ARG A O 1
ATOM 753 N N . LEU A 1 91 ? -16.239 -1.073 6.160 1.00 93.81 91 LEU A N 1
ATOM 754 C CA . LEU A 1 91 ? -15.576 0.159 5.756 1.00 93.81 91 LEU A CA 1
ATOM 755 C C . LEU A 1 91 ? -14.691 -0.061 4.522 1.00 93.81 91 LEU A C 1
ATOM 757 O O . LEU A 1 91 ? -14.827 0.681 3.554 1.00 93.81 91 LEU A O 1
ATOM 761 N N . CYS A 1 92 ? -13.840 -1.092 4.523 1.00 93.88 92 CYS A N 1
ATOM 762 C CA . CYS A 1 92 ? -12.976 -1.410 3.379 1.00 93.88 92 CYS A CA 1
ATOM 763 C C . CYS A 1 92 ? -13.798 -1.635 2.102 1.00 93.88 92 CYS A C 1
ATOM 765 O O . CYS A 1 92 ? -13.515 -1.035 1.069 1.00 93.88 92 CYS A O 1
ATOM 767 N N . LEU A 1 93 ? -14.872 -2.426 2.194 1.00 92.75 93 LEU A N 1
ATOM 768 C CA . LEU A 1 93 ? -15.777 -2.664 1.067 1.00 92.75 93 LEU A CA 1
ATOM 769 C C . LEU A 1 93 ? -16.420 -1.368 0.564 1.00 92.75 93 LEU A C 1
ATOM 771 O O . LEU A 1 93 ? -16.443 -1.126 -0.638 1.00 92.75 93 LEU A O 1
ATOM 775 N N . SER A 1 94 ? -16.909 -0.514 1.467 1.00 92.81 94 SER A N 1
ATOM 776 C CA . SER A 1 94 ? -17.512 0.770 1.095 1.00 92.81 94 SER A CA 1
ATOM 777 C C . SER A 1 94 ? -16.518 1.703 0.399 1.00 92.81 94 SER A C 1
ATOM 779 O O . SER A 1 94 ? -16.896 2.416 -0.533 1.00 92.81 94 SER A O 1
ATOM 781 N N . LEU A 1 95 ? -15.261 1.721 0.849 1.00 92.06 95 LEU A N 1
ATOM 782 C CA . LEU A 1 95 ? -14.218 2.556 0.258 1.00 92.06 95 LEU A CA 1
ATOM 783 C C . LEU A 1 95 ? -13.789 2.049 -1.123 1.00 92.06 95 LEU A C 1
ATOM 785 O O . LEU A 1 95 ? -13.572 2.878 -2.002 1.00 92.06 95 LEU A O 1
ATOM 789 N N . ASN A 1 96 ? -13.781 0.733 -1.359 1.00 91.56 96 ASN A N 1
ATOM 790 C CA . ASN A 1 96 ? -13.483 0.154 -2.679 1.00 91.56 96 ASN A CA 1
ATOM 791 C C . ASN A 1 96 ? -14.471 0.601 -3.765 1.00 91.56 96 ASN A C 1
ATOM 793 O O . ASN A 1 96 ? -14.092 0.741 -4.921 1.00 91.56 96 ASN A O 1
ATOM 797 N N . PHE A 1 97 ? -15.731 0.870 -3.412 1.00 86.88 97 PHE A N 1
ATOM 798 C CA . PHE A 1 97 ? -16.699 1.444 -4.357 1.00 86.88 97 PHE A CA 1
ATOM 799 C C . PHE A 1 97 ? -16.519 2.951 -4.582 1.00 86.88 97 PHE A C 1
ATOM 801 O O . PHE A 1 97 ? -17.089 3.496 -5.524 1.00 86.88 97 PHE A O 1
ATOM 808 N N . SER A 1 98 ? -15.777 3.630 -3.704 1.00 82.56 98 SER A N 1
ATOM 809 C CA . SER A 1 98 ? -15.664 5.093 -3.684 1.00 82.56 98 SER A CA 1
ATOM 810 C C . SER A 1 98 ? -14.340 5.610 -4.250 1.00 82.56 98 SER A C 1
ATOM 812 O O . SER A 1 98 ? -14.273 6.779 -4.623 1.00 82.56 98 SER A O 1
ATOM 814 N N . ILE A 1 99 ? -13.293 4.779 -4.281 1.00 79.31 99 ILE A N 1
ATOM 815 C CA . ILE A 1 99 ? -11.932 5.169 -4.673 1.00 79.31 99 ILE A CA 1
ATOM 816 C C . ILE A 1 99 ? -11.438 4.193 -5.751 1.00 79.31 99 ILE A C 1
ATOM 818 O O . ILE A 1 99 ? -10.855 3.168 -5.408 1.00 79.31 99 ILE A O 1
ATOM 822 N N . PRO A 1 100 ? -11.704 4.455 -7.042 1.00 73.19 100 PRO A N 1
ATOM 823 C CA . PRO A 1 100 ? -11.383 3.511 -8.112 1.00 73.19 100 PRO A CA 1
ATOM 824 C C . PRO A 1 100 ? -9.876 3.267 -8.289 1.00 73.19 100 PRO A C 1
ATOM 826 O O . PRO A 1 100 ? -9.495 2.235 -8.833 1.00 73.19 100 PRO A O 1
ATOM 829 N N . GLU A 1 101 ? -9.022 4.178 -7.821 1.00 79.81 101 GLU A N 1
ATOM 830 C CA . GLU A 1 101 ? -7.564 4.097 -7.962 1.00 79.81 101 GLU A CA 1
ATOM 831 C C . GLU A 1 101 ? -6.888 3.195 -6.916 1.00 79.81 101 GLU A C 1
ATOM 833 O O . GLU A 1 101 ? -5.730 2.817 -7.083 1.00 79.81 101 GLU A O 1
ATOM 838 N N . THR A 1 102 ? -7.574 2.849 -5.820 1.00 87.56 102 THR A N 1
ATOM 839 C CA . THR A 1 102 ? -6.979 2.032 -4.750 1.00 87.56 102 THR A CA 1
ATOM 840 C C . THR A 1 102 ? -7.943 0.981 -4.233 1.00 87.56 102 THR A C 1
ATOM 842 O O . THR A 1 102 ? -9.107 1.276 -3.979 1.00 87.56 102 THR A O 1
ATOM 845 N N . THR A 1 103 ? -7.434 -0.218 -3.959 1.00 92.19 103 THR A N 1
ATOM 846 C CA . THR A 1 103 ? -8.228 -1.302 -3.371 1.00 92.19 103 THR A CA 1
ATOM 847 C C . THR A 1 103 ? -7.791 -1.575 -1.938 1.00 92.19 103 THR A C 1
ATOM 849 O O . THR A 1 103 ? -6.622 -1.818 -1.662 1.00 92.19 103 THR A O 1
ATOM 852 N N . PHE A 1 104 ? -8.735 -1.558 -1.006 1.00 93.38 104 PHE A N 1
ATOM 853 C CA . PHE A 1 104 ? -8.561 -2.026 0.361 1.00 93.38 104 PHE A CA 1
ATOM 854 C C . PHE A 1 104 ? -8.739 -3.536 0.439 1.00 93.38 104 PHE A C 1
ATOM 856 O O . PHE A 1 104 ? -9.759 -4.083 0.008 1.00 93.38 104 PHE A O 1
ATOM 863 N N . SER A 1 105 ? -7.776 -4.176 1.090 1.00 91.38 105 SER A N 1
ATOM 864 C CA . SER A 1 105 ? -7.721 -5.613 1.324 1.00 91.38 105 SER A CA 1
ATOM 865 C C . SER A 1 105 ? -7.242 -5.894 2.748 1.00 91.38 105 SER A C 1
ATOM 867 O O . SER A 1 105 ? -6.604 -5.059 3.394 1.00 91.38 105 SER A O 1
ATOM 869 N N . ILE A 1 106 ? -7.557 -7.085 3.263 1.00 88.31 106 ILE A N 1
ATOM 870 C CA . ILE A 1 106 ? -7.121 -7.532 4.591 1.00 88.31 106 ILE A CA 1
ATOM 871 C C . ILE A 1 106 ? -6.333 -8.830 4.455 1.00 88.31 106 ILE A C 1
ATOM 873 O O . ILE A 1 106 ? -6.778 -9.774 3.807 1.00 88.31 106 ILE A O 1
ATOM 877 N N . SER A 1 107 ? -5.145 -8.873 5.055 1.00 84.31 107 SER A N 1
ATOM 878 C CA . SER A 1 107 ? -4.291 -10.062 5.104 1.00 84.31 107 SER A CA 1
ATOM 879 C C . SER A 1 107 ? -3.431 -10.050 6.362 1.00 84.31 107 SER A C 1
ATOM 881 O O . SER A 1 107 ? -2.894 -9.007 6.731 1.00 84.31 107 SER A O 1
ATOM 883 N N . ASN A 1 108 ? -3.275 -11.215 6.998 1.00 78.94 108 ASN A N 1
ATOM 884 C CA . ASN A 1 108 ? -2.377 -11.429 8.140 1.00 78.94 108 ASN A CA 1
ATOM 885 C C . ASN A 1 108 ? -2.523 -10.380 9.258 1.00 78.94 108 ASN A C 1
ATOM 887 O O . ASN A 1 108 ? -1.534 -9.807 9.709 1.00 78.94 108 ASN A O 1
ATOM 891 N N . ASP A 1 109 ? -3.757 -10.125 9.688 1.00 87.00 109 ASP A N 1
ATOM 892 C CA . ASP A 1 109 ? -4.107 -9.111 10.690 1.00 87.00 109 ASP A CA 1
ATOM 893 C C . ASP A 1 109 ? -3.835 -7.655 10.279 1.00 87.00 109 ASP A C 1
ATOM 895 O O . ASP A 1 109 ? -3.754 -6.778 11.136 1.00 87.00 109 ASP A O 1
ATOM 899 N N . PHE A 1 110 ? -3.683 -7.358 8.990 1.00 89.31 110 PHE A N 1
ATOM 900 C CA . PHE A 1 110 ? -3.531 -5.986 8.525 1.00 89.31 110 PHE A CA 1
ATOM 901 C C . PHE A 1 110 ? -4.539 -5.628 7.448 1.00 89.31 110 PHE A C 1
ATOM 903 O O . PHE A 1 110 ? -4.722 -6.368 6.484 1.00 89.31 110 PHE A O 1
ATOM 910 N N . VAL A 1 111 ? -5.112 -4.435 7.581 1.00 92.12 111 VAL A N 1
ATOM 911 C CA . VAL A 1 111 ? -5.701 -3.708 6.462 1.00 92.12 111 VAL A CA 1
ATOM 912 C C . VAL A 1 111 ? -4.565 -3.044 5.702 1.00 92.12 111 VAL A C 1
ATOM 914 O O . VAL A 1 111 ? -3.742 -2.324 6.283 1.00 92.12 111 VAL A O 1
ATOM 917 N N . TYR A 1 112 ? -4.548 -3.247 4.397 1.00 92.69 112 TYR A N 1
ATOM 918 C CA . TYR A 1 112 ? -3.701 -2.503 3.488 1.00 92.69 112 TYR A CA 1
ATOM 919 C C . TYR A 1 112 ? -4.531 -1.987 2.324 1.00 92.69 112 TYR A C 1
ATOM 921 O O . TYR A 1 112 ? -5.588 -2.524 2.000 1.00 92.69 112 TYR A O 1
ATOM 929 N N . LEU A 1 113 ? -4.034 -0.925 1.715 1.00 93.19 113 LEU A N 1
ATOM 930 C CA . LEU A 1 113 ? -4.523 -0.429 0.444 1.00 93.19 113 LEU A CA 1
ATOM 931 C C . LEU A 1 113 ? -3.462 -0.654 -0.618 1.00 93.19 113 LEU A C 1
ATOM 933 O O . LEU A 1 113 ? -2.268 -0.481 -0.355 1.00 93.19 113 LEU A O 1
ATOM 937 N N . GLU A 1 114 ? -3.905 -1.092 -1.784 1.00 92.38 114 GLU A N 1
ATOM 938 C CA . GLU A 1 114 ? -3.053 -1.384 -2.921 1.00 92.38 114 GLU A CA 1
ATOM 939 C C . GLU A 1 114 ? -3.387 -0.498 -4.115 1.00 92.38 114 GLU A C 1
ATOM 941 O O . GLU A 1 114 ? -4.545 -0.151 -4.350 1.00 92.38 114 GLU A O 1
ATOM 946 N N . CYS A 1 115 ? -2.338 -0.115 -4.830 1.00 90.94 115 CYS A N 1
ATOM 947 C CA . CYS A 1 115 ? -2.384 0.566 -6.113 1.00 90.94 115 CYS A CA 1
ATOM 948 C C . CYS A 1 115 ? -1.368 -0.135 -7.017 1.00 90.94 115 CYS A C 1
ATOM 950 O O . CYS A 1 115 ? -0.229 -0.401 -6.602 1.00 90.94 115 CYS A O 1
ATOM 952 N N . ASP A 1 116 ? -1.805 -0.455 -8.227 1.00 88.69 116 ASP A N 1
ATOM 953 C CA . ASP A 1 116 ? -0.997 -1.104 -9.244 1.00 88.69 116 ASP A CA 1
ATOM 954 C C . ASP A 1 116 ? -0.698 -0.100 -10.354 1.00 88.69 116 ASP A C 1
ATOM 956 O O . ASP A 1 116 ? -1.571 0.642 -10.795 1.00 88.69 116 ASP A O 1
ATOM 960 N N . MET A 1 117 ? 0.540 -0.108 -10.834 1.00 87.50 117 MET A N 1
ATOM 961 C CA . MET A 1 117 ? 0.975 0.728 -11.948 1.00 87.50 117 MET A CA 1
ATOM 962 C C . MET A 1 117 ? 1.907 -0.047 -12.884 1.00 87.50 117 MET A C 1
ATOM 964 O O . MET A 1 117 ? 2.653 -0.909 -12.413 1.00 87.50 117 MET A O 1
ATOM 968 N N . PRO A 1 118 ? 1.934 0.249 -14.189 1.00 87.06 118 PRO A N 1
ATOM 969 C CA . PRO A 1 118 ? 2.906 -0.370 -15.077 1.00 87.06 118 PRO A CA 1
ATOM 970 C C . PRO A 1 118 ? 4.328 0.162 -14.811 1.00 87.06 118 PRO A C 1
ATOM 972 O O . PRO A 1 118 ? 4.526 1.238 -14.246 1.00 87.06 118 PRO A O 1
ATOM 975 N N . PHE A 1 119 ? 5.358 -0.608 -15.170 1.00 83.31 119 PHE A N 1
ATOM 976 C CA . PHE A 1 119 ? 6.756 -0.216 -14.912 1.00 83.31 119 PHE A CA 1
ATOM 977 C C . PHE A 1 119 ? 7.304 0.882 -15.833 1.00 83.31 119 PHE A C 1
ATOM 979 O O . PHE A 1 119 ? 8.370 1.438 -15.549 1.00 83.31 119 PHE A O 1
ATOM 986 N N . ASP A 1 120 ? 6.621 1.170 -16.939 1.00 79.00 120 ASP A N 1
ATOM 987 C CA . ASP A 1 120 ? 7.018 2.139 -17.963 1.00 79.00 120 ASP A CA 1
ATOM 988 C C . ASP A 1 120 ? 6.351 3.517 -17.799 1.00 79.00 120 ASP A C 1
ATOM 990 O O . ASP A 1 120 ? 6.453 4.362 -18.690 1.00 79.00 120 ASP A O 1
ATOM 994 N N . ILE A 1 121 ? 5.720 3.782 -16.648 1.00 79.56 121 ILE A N 1
ATOM 995 C CA . ILE A 1 121 ? 5.094 5.078 -16.367 1.00 79.56 121 ILE A CA 1
ATOM 996 C C . ILE A 1 121 ? 6.101 6.220 -16.215 1.00 79.56 121 ILE A C 1
ATOM 998 O O . ILE A 1 121 ? 7.267 6.042 -15.842 1.00 79.56 121 ILE A O 1
ATOM 1002 N N . SER A 1 122 ? 5.617 7.440 -16.449 1.00 82.19 122 SER A N 1
ATOM 1003 C CA . SER A 1 122 ? 6.390 8.647 -16.183 1.00 82.19 122 SER A CA 1
ATOM 1004 C C . SER A 1 122 ? 6.556 8.893 -14.674 1.00 82.19 122 SER A C 1
ATOM 1006 O O . SER A 1 122 ? 5.872 8.314 -13.830 1.00 82.19 122 SER A O 1
ATOM 1008 N N . SER A 1 123 ? 7.478 9.789 -14.308 1.00 79.75 123 SER A N 1
ATOM 1009 C CA . SER A 1 123 ? 7.647 10.178 -12.897 1.00 79.75 123 SER A CA 1
ATOM 1010 C C . SER A 1 123 ? 6.444 10.966 -12.364 1.00 79.75 123 SER A C 1
ATOM 1012 O O . SER A 1 123 ? 6.163 10.899 -11.169 1.00 79.75 123 SER A O 1
ATOM 1014 N N . ASP A 1 124 ? 5.740 11.682 -13.243 1.00 82.88 124 ASP A N 1
ATOM 1015 C CA . ASP A 1 124 ? 4.550 12.459 -12.894 1.00 82.88 124 ASP A CA 1
ATOM 1016 C C . ASP A 1 124 ? 3.358 11.534 -12.631 1.00 82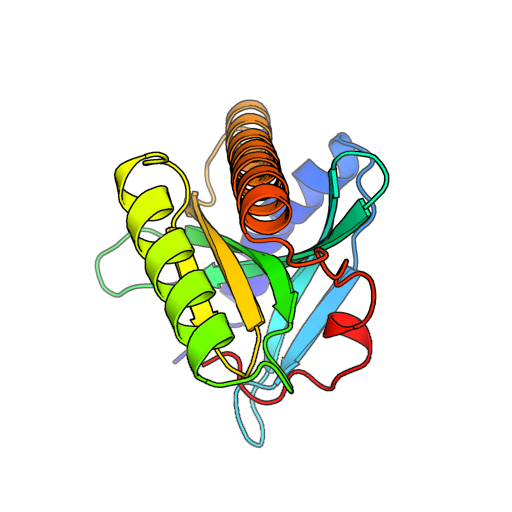.88 124 ASP A C 1
ATOM 1018 O O . ASP A 1 124 ? 2.661 11.704 -11.631 1.00 82.88 124 ASP A O 1
ATOM 1022 N N . ASP A 1 125 ? 3.189 10.498 -13.457 1.00 84.00 125 ASP A N 1
ATOM 1023 C CA . ASP A 1 125 ? 2.163 9.472 -13.244 1.00 84.00 125 ASP A CA 1
ATOM 1024 C C . ASP A 1 125 ? 2.445 8.682 -11.961 1.00 84.00 125 ASP A C 1
ATOM 1026 O O . ASP A 1 125 ? 1.551 8.487 -11.145 1.00 84.00 125 ASP A O 1
ATOM 1030 N N . PHE A 1 126 ? 3.709 8.329 -11.693 1.00 83.25 126 PHE A N 1
ATOM 1031 C CA . PHE A 1 126 ? 4.085 7.692 -10.425 1.00 83.25 126 PHE A CA 1
ATOM 1032 C C . PHE A 1 126 ? 3.707 8.563 -9.220 1.00 83.25 126 PHE A C 1
ATOM 1034 O O . PHE A 1 126 ? 3.172 8.075 -8.224 1.00 83.25 126 PHE A O 1
ATOM 1041 N N . ALA A 1 127 ? 3.979 9.869 -9.292 1.00 81.06 127 ALA A N 1
ATOM 1042 C CA . ALA A 1 127 ? 3.610 10.801 -8.233 1.00 81.06 127 ALA A CA 1
ATOM 1043 C C . ALA A 1 127 ? 2.084 10.915 -8.071 1.00 81.06 127 ALA A C 1
ATOM 1045 O O . ALA A 1 127 ? 1.600 11.061 -6.946 1.00 81.06 127 ALA A O 1
ATOM 1046 N N . PHE A 1 128 ? 1.329 10.826 -9.169 1.00 83.56 128 PHE A N 1
ATOM 1047 C CA . PHE A 1 128 ? -0.130 10.790 -9.143 1.00 83.56 128 PHE A CA 1
ATOM 1048 C C . PHE A 1 128 ? -0.655 9.536 -8.431 1.00 83.56 128 PHE A C 1
ATOM 1050 O O . PHE A 1 128 ? -1.478 9.662 -7.524 1.00 83.56 128 PHE A O 1
ATOM 1057 N N . GLU A 1 129 ? -0.112 8.358 -8.740 1.00 84.81 129 GLU A N 1
ATOM 1058 C CA . GLU A 1 129 ? -0.480 7.099 -8.076 1.00 84.81 129 GLU A CA 1
ATOM 1059 C C . GLU A 1 129 ? -0.172 7.125 -6.570 1.00 84.81 129 GLU A C 1
ATOM 1061 O O . GLU A 1 129 ? -1.002 6.769 -5.729 1.00 84.81 129 GLU A O 1
ATOM 1066 N N . VAL A 1 130 ? 1.000 7.646 -6.187 1.00 81.81 130 VAL A N 1
ATOM 1067 C CA . VAL A 1 130 ? 1.357 7.834 -4.769 1.00 81.81 130 VAL A CA 1
ATOM 1068 C C . VAL A 1 130 ? 0.402 8.810 -4.073 1.00 81.81 130 VAL A C 1
ATOM 1070 O O . VAL A 1 130 ? 0.056 8.617 -2.907 1.00 81.81 130 VAL A O 1
ATOM 1073 N N . LYS A 1 131 ? -0.079 9.843 -4.770 1.00 82.44 131 LYS A N 1
ATOM 1074 C CA . LYS A 1 131 ? -1.089 10.755 -4.223 1.00 82.44 131 LYS A CA 1
ATOM 1075 C C . LYS A 1 131 ? -2.444 10.064 -4.045 1.00 82.44 131 LYS A C 1
ATOM 1077 O O . LYS A 1 131 ? -3.119 10.322 -3.047 1.00 82.44 131 LYS A O 1
ATOM 1082 N N . GLY A 1 132 ? -2.830 9.174 -4.960 1.00 84.44 132 GLY A N 1
ATOM 1083 C CA . GLY A 1 132 ? -4.006 8.309 -4.807 1.00 84.44 132 GLY A CA 1
ATOM 1084 C C . GLY A 1 132 ? -3.916 7.462 -3.537 1.00 84.44 132 GLY A C 1
ATOM 1085 O O . GLY A 1 132 ? -4.844 7.436 -2.727 1.00 84.44 132 GLY A O 1
ATOM 1086 N N . LEU A 1 133 ? -2.740 6.885 -3.289 1.00 88.00 133 LEU A N 1
ATOM 1087 C CA . LEU A 1 133 ? -2.425 6.135 -2.076 1.00 88.00 133 LEU A CA 1
ATOM 1088 C C . LEU A 1 133 ? -2.601 6.989 -0.801 1.00 88.00 133 LEU A C 1
ATOM 1090 O O . LEU A 1 133 ? -3.259 6.556 0.145 1.00 88.00 133 LEU A O 1
ATOM 1094 N N . GLU A 1 134 ? -2.097 8.226 -0.775 1.00 87.44 134 GLU A N 1
ATOM 1095 C CA . GLU A 1 134 ? -2.288 9.153 0.355 1.00 87.44 134 GLU A CA 1
ATOM 1096 C C . GLU A 1 134 ? -3.757 9.539 0.589 1.00 87.44 134 GLU A C 1
ATOM 1098 O O . GLU A 1 134 ? -4.200 9.622 1.741 1.00 87.44 134 GLU A O 1
ATOM 1103 N N . LEU A 1 135 ? -4.525 9.755 -0.482 1.00 88.62 135 LEU A N 1
ATOM 1104 C CA . LEU A 1 135 ? -5.964 10.024 -0.401 1.00 88.62 135 LEU A CA 1
ATOM 1105 C C . LEU A 1 135 ? -6.724 8.816 0.157 1.00 88.62 135 LEU A C 1
ATOM 1107 O O . LEU A 1 135 ? -7.585 8.986 1.025 1.00 88.62 135 LEU A O 1
ATOM 1111 N N . GLY A 1 136 ? -6.370 7.605 -0.279 1.00 91.62 136 GLY A N 1
ATOM 1112 C CA . GLY A 1 136 ? -6.893 6.352 0.265 1.00 91.62 136 GLY A CA 1
ATOM 1113 C C . GLY A 1 136 ? -6.638 6.240 1.769 1.00 91.62 136 GLY A C 1
ATOM 1114 O O . GLY A 1 136 ? -7.579 6.058 2.546 1.00 91.62 136 GLY A O 1
ATOM 1115 N N . VAL A 1 137 ? -5.389 6.451 2.205 1.00 92.62 137 VAL A N 1
ATOM 1116 C CA . VAL A 1 137 ? -5.029 6.487 3.636 1.00 92.62 137 VAL A CA 1
ATOM 1117 C C . VAL A 1 137 ? -5.883 7.512 4.382 1.00 92.62 137 VAL A C 1
ATOM 1119 O O . VAL A 1 137 ? -6.426 7.206 5.444 1.00 92.62 137 VAL A O 1
ATOM 1122 N N . GLY A 1 138 ? -6.021 8.722 3.834 1.00 92.44 138 GLY A N 1
ATOM 1123 C CA . GLY A 1 138 ? -6.798 9.792 4.450 1.00 92.44 138 GLY A CA 1
ATOM 1124 C C . GLY A 1 138 ? -8.265 9.419 4.652 1.00 92.44 138 GLY A C 1
ATOM 1125 O O . GLY A 1 138 ? -8.777 9.527 5.767 1.00 92.44 138 GLY A O 1
ATOM 1126 N N . ASN A 1 139 ? -8.916 8.909 3.606 1.00 92.62 139 ASN A N 1
ATOM 1127 C CA . ASN A 1 139 ? -10.307 8.461 3.663 1.00 92.62 139 ASN A CA 1
ATOM 1128 C C . ASN A 1 139 ? -10.507 7.327 4.670 1.00 92.62 139 ASN A C 1
ATOM 1130 O O . ASN A 1 139 ? -11.475 7.336 5.434 1.00 92.62 139 ASN A O 1
ATOM 1134 N N . PHE A 1 140 ? -9.587 6.365 4.713 1.00 93.62 140 PHE A N 1
ATOM 1135 C CA . PHE A 1 140 ? -9.645 5.279 5.682 1.00 93.62 140 PHE A CA 1
ATOM 1136 C C . PHE A 1 140 ? -9.532 5.799 7.118 1.00 93.62 140 PHE A C 1
ATOM 1138 O O . PHE A 1 140 ? -10.391 5.515 7.953 1.00 93.62 140 PHE A O 1
ATOM 1145 N N . VAL A 1 141 ? -8.520 6.626 7.395 1.00 93.06 141 VAL A N 1
ATOM 1146 C CA . VAL A 1 141 ? -8.277 7.222 8.716 1.00 93.06 141 VAL A CA 1
ATOM 1147 C C . VAL A 1 141 ? -9.477 8.030 9.201 1.00 93.06 141 VAL A C 1
ATOM 1149 O O . VAL A 1 141 ? -9.897 7.884 10.348 1.00 93.06 141 VAL A O 1
ATOM 1152 N N . GLU A 1 142 ? -10.045 8.877 8.346 1.00 93.81 142 GLU A N 1
ATOM 1153 C CA . GLU A 1 142 ? -11.171 9.727 8.729 1.00 93.81 142 GLU A CA 1
ATOM 1154 C C . GLU A 1 142 ? -12.435 8.922 9.035 1.00 93.81 142 GLU A C 1
ATOM 1156 O O . GLU A 1 142 ? -13.173 9.276 9.954 1.00 93.81 142 GLU A O 1
ATOM 1161 N N . ASN A 1 143 ? -12.686 7.827 8.316 1.00 94.31 143 ASN A N 1
ATOM 1162 C CA . ASN A 1 143 ? -13.842 6.978 8.592 1.00 94.31 143 ASN A CA 1
ATOM 1163 C C . ASN A 1 143 ? -13.628 6.049 9.794 1.00 94.31 143 ASN A C 1
ATOM 1165 O O . ASN A 1 143 ? -14.566 5.853 10.563 1.00 94.31 143 ASN A O 1
ATOM 1169 N N . MET A 1 144 ? -12.407 5.565 10.036 1.00 93.44 144 MET A N 1
ATOM 1170 C CA . MET A 1 144 ? -12.070 4.838 11.268 1.00 93.44 144 MET A CA 1
ATOM 1171 C C . MET A 1 144 ? -12.350 5.675 12.519 1.00 93.44 144 MET A C 1
ATOM 1173 O O . MET A 1 144 ? -12.997 5.200 13.452 1.00 93.44 144 MET A O 1
ATOM 1177 N N . LEU A 1 145 ? -11.962 6.954 12.499 1.00 92.06 145 LEU A N 1
ATOM 1178 C CA . LEU A 1 145 ? -12.238 7.877 13.601 1.00 92.06 145 LEU A CA 1
ATOM 1179 C C . LEU A 1 145 ? -13.747 8.066 13.840 1.00 92.06 145 LEU A C 1
ATOM 1181 O O . LEU A 1 145 ? -14.176 8.129 14.990 1.00 92.06 145 LEU A O 1
ATOM 1185 N N . LYS A 1 146 ? -14.574 8.090 12.783 1.00 93.12 146 LYS A N 1
ATOM 1186 C CA . LYS A 1 146 ? -16.047 8.137 12.915 1.00 93.12 146 LYS A CA 1
ATOM 1187 C C . LYS A 1 146 ? -16.629 6.865 13.540 1.00 93.12 146 LYS A C 1
ATOM 1189 O O . LYS A 1 146 ? -17.661 6.941 14.199 1.00 93.12 146 LYS A O 1
ATOM 1194 N N . LEU A 1 147 ? -15.971 5.717 13.361 1.00 90.25 147 LEU A N 1
ATOM 1195 C CA . LEU A 1 147 ? -16.327 4.443 14.000 1.00 90.25 147 LEU A CA 1
ATOM 1196 C C . LEU A 1 147 ? -15.834 4.342 15.458 1.00 90.25 147 LEU A C 1
ATOM 1198 O O . LEU A 1 147 ? -16.076 3.331 16.123 1.00 90.25 147 LEU A O 1
ATOM 1202 N N . GLY A 1 148 ? -15.140 5.371 15.962 1.00 91.06 148 GLY A N 1
ATOM 1203 C CA . GLY A 1 148 ? -14.517 5.364 17.285 1.00 91.06 148 GLY A CA 1
ATOM 1204 C C . GLY A 1 148 ? -13.292 4.451 17.371 1.00 91.06 148 GLY A C 1
ATOM 1205 O O . GLY A 1 148 ? -12.940 4.008 18.462 1.00 91.06 148 GLY A O 1
ATOM 1206 N N . LEU A 1 149 ? -12.669 4.132 16.232 1.00 89.75 149 LEU A N 1
ATOM 1207 C CA . LEU A 1 149 ? -11.461 3.319 16.156 1.00 89.75 149 LEU A CA 1
ATOM 1208 C C . LEU A 1 149 ? -10.250 4.215 15.895 1.00 89.75 149 LEU A C 1
ATOM 1210 O O . LEU A 1 149 ? -10.223 4.986 14.935 1.00 89.75 149 LEU A O 1
ATOM 1214 N N . GLU A 1 150 ? -9.228 4.087 16.738 1.00 86.12 150 GLU A N 1
ATOM 1215 C CA . GLU A 1 150 ? -7.982 4.833 16.574 1.00 86.12 150 GLU A CA 1
ATOM 1216 C C . GLU A 1 150 ? -7.109 4.195 15.486 1.00 86.12 150 GLU A C 1
ATOM 1218 O O . GLU A 1 150 ? -6.728 3.028 15.615 1.00 86.12 150 GLU A O 1
ATOM 1223 N N . PRO A 1 151 ? -6.747 4.929 14.418 1.00 82.31 151 PRO A N 1
ATOM 1224 C CA . PRO A 1 151 ? -5.817 4.430 13.418 1.00 82.31 151 PRO A CA 1
ATOM 1225 C C . PRO A 1 151 ? -4.463 4.113 14.056 1.00 82.31 151 PRO A C 1
ATOM 1227 O O . PRO A 1 151 ? -3.892 4.951 14.754 1.00 82.31 151 PRO A O 1
ATOM 1230 N N . SER A 1 152 ? -3.919 2.937 13.756 1.00 77.00 152 SER A N 1
ATOM 1231 C CA . SER A 1 152 ? -2.601 2.502 14.215 1.00 77.00 152 SER A CA 1
ATOM 1232 C C . SER A 1 152 ? -1.574 2.719 13.094 1.00 77.00 152 SER A C 1
ATOM 1234 O O . SER A 1 152 ? -1.633 2.015 12.084 1.00 77.00 152 SER A O 1
ATOM 1236 N N . PRO A 1 153 ? -0.668 3.713 13.205 1.00 75.44 153 PRO A N 1
ATOM 1237 C CA . PRO A 1 153 ? 0.406 3.897 12.235 1.00 75.44 153 PRO A CA 1
ATOM 1238 C C . PRO A 1 153 ? 1.298 2.655 12.214 1.00 75.44 153 PRO A C 1
ATOM 1240 O O . PRO A 1 153 ? 1.727 2.183 13.262 1.00 75.44 153 PRO A O 1
ATOM 1243 N N . THR A 1 154 ? 1.603 2.142 11.028 1.00 73.38 154 THR A N 1
ATOM 1244 C CA . THR A 1 154 ? 2.330 0.871 10.862 1.00 73.38 154 THR A CA 1
ATOM 1245 C C . THR A 1 154 ? 3.838 1.048 10.710 1.00 73.38 154 THR A C 1
ATOM 1247 O O . THR A 1 154 ? 4.550 0.063 10.524 1.00 73.38 154 THR A O 1
ATOM 1250 N N . ALA A 1 155 ? 4.337 2.288 10.787 1.00 74.19 155 ALA A N 1
ATOM 1251 C CA . ALA A 1 155 ? 5.740 2.618 10.566 1.00 74.19 155 ALA A CA 1
ATOM 1252 C C . ALA A 1 155 ? 6.691 1.758 11.411 1.00 74.19 155 ALA A C 1
ATOM 1254 O O . ALA A 1 155 ? 6.740 1.857 12.635 1.00 74.19 155 ALA A O 1
ATOM 1255 N N . GLY A 1 156 ? 7.493 0.936 10.739 1.00 64.62 156 GLY A N 1
ATOM 1256 C CA . GLY A 1 156 ? 8.468 0.052 11.364 1.00 64.62 156 GLY A CA 1
ATOM 1257 C C . GLY A 1 156 ? 7.894 -1.265 11.895 1.00 64.62 156 GLY A C 1
ATOM 1258 O O . GLY A 1 156 ? 8.673 -2.183 12.163 1.00 64.62 156 GLY A O 1
ATOM 1259 N N . GLU A 1 157 ? 6.571 -1.430 11.997 1.00 71.00 157 GLU A N 1
ATOM 1260 C CA . GLU A 1 157 ? 5.959 -2.709 12.391 1.00 71.00 157 GLU A CA 1
ATOM 1261 C C . GLU A 1 157 ? 6.184 -3.774 11.320 1.00 71.00 157 GLU A C 1
ATOM 1263 O O . GLU A 1 157 ? 6.558 -4.910 11.618 1.00 71.00 157 GLU A O 1
ATOM 1268 N N . ILE A 1 158 ? 6.019 -3.377 10.061 1.00 67.75 158 ILE A N 1
ATOM 1269 C CA . ILE A 1 158 ? 6.228 -4.232 8.892 1.00 67.75 158 ILE A CA 1
ATOM 1270 C C . ILE A 1 158 ? 7.715 -4.569 8.721 1.00 67.75 158 ILE A C 1
ATOM 1272 O O . ILE A 1 158 ? 8.067 -5.658 8.281 1.00 67.75 158 ILE A O 1
ATOM 1276 N N . ARG A 1 159 ? 8.606 -3.656 9.128 1.00 62.12 159 ARG A N 1
ATOM 1277 C CA . ARG A 1 159 ? 10.066 -3.841 9.064 1.00 62.12 159 ARG A CA 1
ATOM 1278 C C . ARG A 1 159 ? 10.605 -4.756 10.170 1.00 62.12 159 ARG A C 1
ATOM 1280 O O . ARG A 1 159 ? 11.647 -5.379 9.986 1.00 62.12 159 ARG A O 1
ATOM 1287 N N . SER A 1 160 ? 9.930 -4.803 11.321 1.00 52.75 160 SER A N 1
ATOM 1288 C CA . SER A 1 160 ? 10.359 -5.545 12.519 1.00 52.75 160 SER A CA 1
ATOM 1289 C C . SER A 1 160 ? 9.730 -6.934 12.628 1.00 52.75 160 SER A C 1
ATOM 1291 O O . SER A 1 160 ? 10.380 -7.875 13.092 1.00 52.75 160 SER A O 1
ATOM 1293 N N . LYS A 1 161 ? 8.493 -7.107 12.152 1.00 52.78 161 LYS A N 1
ATOM 1294 C CA . LYS A 1 161 ? 7.923 -8.434 11.929 1.00 52.78 161 LYS A CA 1
ATOM 1295 C C . LYS A 1 161 ? 8.619 -9.026 10.707 1.00 52.78 161 LYS A C 1
ATOM 1297 O O . LYS A 1 161 ? 8.538 -8.477 9.616 1.00 52.78 161 LYS A O 1
ATOM 1302 N N . LYS A 1 162 ? 9.310 -10.161 10.871 1.00 49.09 162 LYS A N 1
ATOM 1303 C CA . LYS A 1 162 ? 9.710 -10.995 9.730 1.00 49.09 162 LYS A CA 1
ATOM 1304 C C . LYS A 1 162 ? 8.436 -11.260 8.929 1.00 49.09 162 LYS A C 1
ATOM 1306 O O . LYS A 1 162 ? 7.597 -12.022 9.395 1.00 49.09 162 LYS A O 1
ATOM 1311 N N . LEU A 1 163 ? 8.278 -10.597 7.785 1.00 52.12 163 LEU A N 1
ATOM 1312 C CA . LEU A 1 163 ? 7.183 -10.795 6.839 1.00 52.12 163 LEU A CA 1
ATOM 1313 C C . LEU A 1 163 ? 7.287 -12.209 6.268 1.00 52.12 163 LEU A C 1
ATOM 1315 O O . LEU A 1 163 ? 7.784 -12.427 5.168 1.00 52.12 163 LEU A O 1
ATOM 1319 N N . SER A 1 164 ? 6.905 -13.199 7.063 1.00 40.78 164 SER A N 1
ATOM 1320 C CA . SER A 1 164 ? 6.737 -14.562 6.615 1.00 40.78 164 SER A CA 1
ATOM 1321 C C . SER A 1 164 ? 5.409 -14.597 5.872 1.00 40.78 164 SER A C 1
ATOM 1323 O O . SER A 1 164 ? 4.361 -14.551 6.509 1.00 40.78 164 SER A O 1
ATOM 1325 N N . TYR A 1 165 ? 5.482 -14.680 4.544 1.00 44.84 165 TYR A N 1
ATOM 1326 C CA . TYR A 1 165 ? 4.361 -14.971 3.647 1.00 44.84 165 TYR A CA 1
ATOM 1327 C C . TYR A 1 165 ? 3.426 -13.786 3.342 1.00 44.84 165 TYR A C 1
ATOM 1329 O O . TYR A 1 165 ? 2.277 -13.732 3.771 1.00 44.84 165 TYR A O 1
ATOM 1337 N N . ILE A 1 166 ? 3.915 -12.863 2.505 1.00 44.69 166 ILE A N 1
ATOM 1338 C CA . ILE A 1 166 ? 3.055 -12.143 1.550 1.00 44.69 166 ILE A CA 1
ATOM 1339 C C . ILE A 1 166 ? 3.030 -13.002 0.278 1.00 44.69 166 ILE A C 1
ATOM 1341 O O . ILE A 1 166 ? 3.855 -12.790 -0.624 1.00 44.69 166 ILE A O 1
ATOM 1345 N N . SER A 1 167 ? 2.184 -14.036 0.288 1.00 38.12 167 SER A N 1
ATOM 1346 C CA . SER A 1 167 ? 1.811 -14.820 -0.896 1.00 38.12 167 SER A CA 1
ATOM 1347 C C . SER A 1 167 ? 0.811 -14.038 -1.726 1.00 38.12 167 SER A C 1
ATOM 1349 O O . SER A 1 167 ? -0.232 -13.684 -1.132 1.00 38.12 167 SER A O 1
#

Secondary structure (DSSP, 8-state):
---HHHHHHHHHHHHHHHHHTT---EEEEEE-SSS-EEEEEEEEEEETTEEEEEEEEEEE-TTS-EEEEEEEEEEE-TT--HHHHHHHHHHHHHHHTT-TT-EEEEETTEEEEEEEEETT--HHHHHHHHHHHHHHHHHHHHHHHHTTPPP---TTHHHHS------

Foldseek 3Di:
DDPQVVFVVLCVLVVVLCVVVVFDKDWDFADADPPHTHIWIWTWDADPNFIWIKIWTWDDDVPDAIKIKIKTWWAFQVPPDPVVVVVLVVLQVVVCVVQVQWHWDDDDRTIIIMGMDHSPDDSVVVVVSVVSRRVSSVSSQVVCVVVVHHIDRCVCVCVVPRPDDPD

Sequence (167 aa):
MVDIKKQKKDLENVESILKKSNNKYNWIDLPIGKNEKKPVIITSCTYKKRVYDVIISAQYWKGVDDWACMRCYVFNTKNLPDDKLIDVYRLCLSLNFSIPETTFSISNDFVYLECDMPFDISSDDFAFEVKGLELGVGNFVENMLKLGLEPSPTAGEIRSKKLSYIS